Protein AF-A0A3D1YGZ8-F1 (afdb_monomer_lite)

Structure (mmCIF, N/CA/C/O backbone):
data_AF-A0A3D1YGZ8-F1
#
_entry.id   AF-A0A3D1YGZ8-F1
#
loop_
_atom_site.group_PDB
_atom_site.id
_atom_site.type_symbol
_atom_site.label_atom_id
_atom_site.label_alt_id
_atom_site.label_comp_id
_atom_site.label_asym_id
_atom_site.label_entity_id
_atom_site.label_seq_id
_atom_site.pdbx_PDB_ins_code
_atom_site.Cartn_x
_atom_site.Cartn_y
_atom_site.Cartn_z
_atom_site.occupancy
_atom_site.B_iso_or_equiv
_atom_site.auth_seq_id
_atom_site.auth_comp_id
_atom_site.auth_asym_id
_atom_site.auth_atom_id
_atom_site.pdbx_PDB_model_num
ATOM 1 N N . ILE A 1 1 ? -13.773 -0.225 -3.568 1.00 94.81 1 ILE A N 1
ATOM 2 C CA . ILE A 1 1 ? -13.347 1.024 -2.899 1.00 94.81 1 ILE A CA 1
ATOM 3 C C . ILE A 1 1 ? -11.871 0.900 -2.605 1.00 94.81 1 ILE A C 1
ATOM 5 O O . ILE A 1 1 ? -11.462 -0.096 -2.021 1.00 94.81 1 ILE A O 1
ATOM 9 N N . ILE A 1 2 ? -11.089 1.862 -3.076 1.00 95.81 2 ILE A N 1
ATOM 10 C CA . ILE A 1 2 ? -9.653 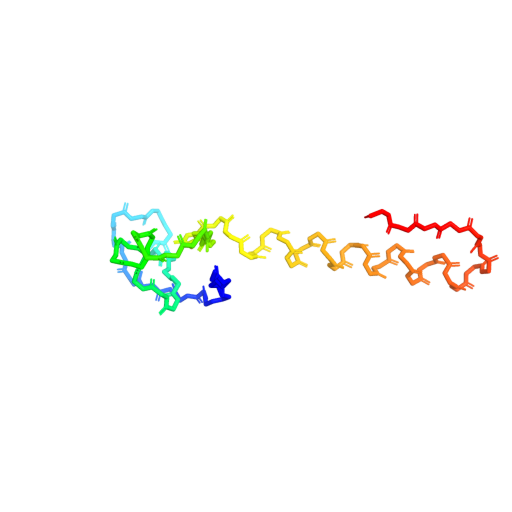1.909 -2.826 1.00 95.81 2 ILE A CA 1
ATOM 11 C C . ILE A 1 2 ? -9.429 3.029 -1.817 1.00 95.81 2 ILE A C 1
ATOM 13 O O . ILE A 1 2 ? -9.649 4.194 -2.131 1.00 95.81 2 ILE A O 1
ATOM 17 N N . ASP A 1 3 ? -9.068 2.647 -0.601 1.00 95.31 3 ASP A N 1
ATOM 18 C CA . ASP A 1 3 ? -8.729 3.551 0.490 1.00 95.31 3 ASP A CA 1
ATOM 19 C C . ASP A 1 3 ? -7.230 3.855 0.427 1.00 95.31 3 ASP A C 1
ATOM 21 O O . ASP A 1 3 ? -6.388 3.000 0.721 1.00 95.31 3 ASP A O 1
ATOM 25 N N . VAL A 1 4 ? -6.916 5.061 -0.048 1.00 95.69 4 VAL A N 1
ATOM 26 C CA . VAL A 1 4 ? -5.539 5.550 -0.205 1.00 95.69 4 VAL A CA 1
ATOM 27 C C . VAL A 1 4 ? -5.060 6.276 1.060 1.00 95.69 4 VAL A C 1
ATOM 29 O O . VAL A 1 4 ? -3.862 6.517 1.221 1.00 95.69 4 VAL A O 1
ATOM 32 N N . GLY A 1 5 ? -5.983 6.605 1.966 1.00 94.12 5 GLY A N 1
ATOM 33 C CA . GLY A 1 5 ? -5.718 7.361 3.178 1.00 94.12 5 GLY A CA 1
ATOM 34 C C . GLY A 1 5 ? -4.778 6.623 4.119 1.00 94.12 5 GLY A C 1
ATOM 35 O O . GLY A 1 5 ? -4.929 5.430 4.382 1.00 94.12 5 GLY A O 1
ATOM 36 N N . ILE A 1 6 ? -3.791 7.338 4.659 1.00 95.12 6 ILE A N 1
ATOM 37 C CA . ILE A 1 6 ? -2.923 6.830 5.724 1.00 95.12 6 ILE A CA 1
ATOM 38 C C . ILE A 1 6 ? -2.803 7.909 6.791 1.00 95.12 6 ILE A C 1
ATOM 40 O O . ILE A 1 6 ? -1.950 8.794 6.726 1.00 95.12 6 ILE A O 1
ATOM 44 N N . ASN A 1 7 ? -3.640 7.790 7.813 1.00 95.31 7 ASN A N 1
ATOM 45 C CA . ASN A 1 7 ? -3.699 8.715 8.933 1.00 95.31 7 ASN A CA 1
ATOM 46 C C . ASN A 1 7 ? -3.128 8.054 10.191 1.00 95.31 7 ASN A C 1
ATOM 48 O O . ASN A 1 7 ? -3.435 6.902 10.509 1.00 95.31 7 ASN A O 1
ATOM 52 N N . ARG A 1 8 ? -2.278 8.782 10.924 1.00 96.31 8 ARG A N 1
ATOM 53 C CA . ARG A 1 8 ? -1.713 8.331 12.203 1.00 96.31 8 ARG A CA 1
ATOM 54 C C . ARG A 1 8 ? -2.566 8.857 13.339 1.00 96.31 8 ARG A C 1
ATOM 56 O O . ARG A 1 8 ? -2.645 10.064 13.541 1.00 96.31 8 ARG A O 1
ATOM 63 N N . ILE A 1 9 ? -3.157 7.946 14.098 1.00 95.62 9 ILE A N 1
ATOM 64 C CA . ILE A 1 9 ? -3.946 8.285 15.279 1.00 95.62 9 ILE A CA 1
ATOM 65 C C . ILE A 1 9 ? -3.169 7.840 16.519 1.00 95.62 9 ILE A C 1
ATOM 67 O O . ILE A 1 9 ? -2.756 6.677 16.553 1.00 95.62 9 ILE A O 1
ATOM 71 N N . PRO A 1 10 ? -2.965 8.717 17.520 1.00 97.50 10 PRO A N 1
ATOM 72 C CA . PRO A 1 10 ? -2.317 8.345 18.773 1.00 97.50 10 PRO A CA 1
ATOM 73 C C . PRO A 1 10 ? -2.955 7.100 19.399 1.00 97.50 10 PRO A C 1
ATOM 75 O O . PRO A 1 10 ? -4.177 6.996 19.498 1.00 97.50 10 PRO A O 1
ATOM 78 N N . ASP A 1 11 ? -2.118 6.148 19.796 1.00 95.88 11 ASP A N 1
ATOM 79 C CA . ASP A 1 11 ? -2.524 4.882 20.403 1.00 95.88 11 ASP A CA 1
ATOM 80 C C . ASP A 1 11 ? -1.386 4.373 21.295 1.00 95.88 11 ASP A C 1
ATOM 82 O O . ASP A 1 11 ? -0.385 3.832 20.815 1.00 95.88 11 ASP A O 1
ATOM 86 N N . SER A 1 12 ? -1.540 4.566 22.606 1.00 95.50 12 SER A N 1
ATOM 87 C CA . SER A 1 12 ? -0.554 4.170 23.617 1.00 95.50 12 SER A CA 1
ATOM 88 C C . SER A 1 12 ? -0.420 2.654 23.776 1.00 95.50 12 SER A C 1
ATOM 90 O O . SER A 1 12 ? 0.561 2.194 24.354 1.00 95.50 12 SER A O 1
ATOM 92 N N . SER A 1 13 ? -1.360 1.865 23.241 1.00 95.31 13 SER A N 1
ATOM 93 C CA . SER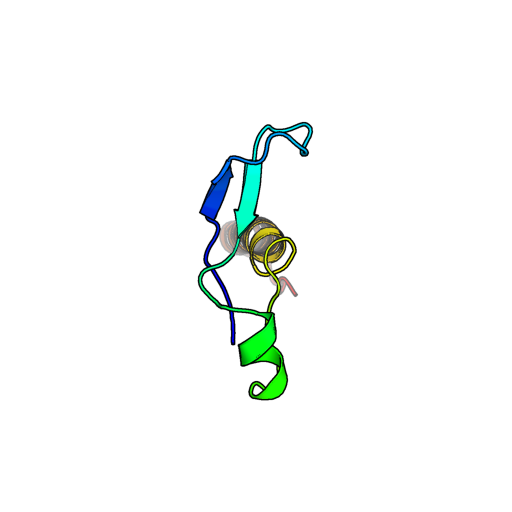 A 1 13 ? -1.272 0.400 23.251 1.00 95.31 13 SER A CA 1
ATOM 94 C C . SER A 1 13 ? -0.297 -0.145 22.203 1.00 95.31 13 SER A C 1
ATOM 96 O O . SER A 1 13 ? 0.130 -1.299 22.280 1.00 95.31 13 SER A O 1
ATOM 98 N N . LYS A 1 14 ? 0.071 0.665 21.202 1.00 93.06 14 LYS A N 1
ATOM 99 C CA . LYS A 1 14 ? 0.999 0.276 20.138 1.00 93.06 14 LYS A CA 1
ATOM 100 C C . LYS A 1 14 ? 2.418 0.688 20.497 1.00 93.06 14 LYS A C 1
ATOM 102 O O . LYS A 1 14 ? 2.659 1.807 20.933 1.00 93.06 14 LYS A O 1
ATOM 107 N N . LYS A 1 15 ? 3.386 -0.178 20.175 1.00 93.12 15 LYS A N 1
ATOM 108 C CA . LYS A 1 15 ? 4.831 0.085 20.337 1.00 93.12 15 LYS A CA 1
ATOM 109 C C . LYS A 1 15 ? 5.269 1.427 19.735 1.00 93.12 15 LYS A C 1
ATOM 111 O O . LYS A 1 15 ? 6.188 2.065 20.231 1.00 93.12 15 LYS A O 1
ATOM 116 N N . ASN A 1 16 ? 4.604 1.840 18.663 1.00 92.00 16 ASN A N 1
ATOM 117 C CA . ASN A 1 16 ? 4.966 3.011 17.878 1.00 92.00 16 ASN A CA 1
ATOM 118 C C . ASN A 1 16 ? 4.275 4.290 18.394 1.00 92.00 16 ASN A C 1
ATOM 120 O O . ASN A 1 16 ? 4.517 5.360 17.845 1.00 92.00 16 ASN A O 1
ATOM 124 N N . GLY A 1 17 ? 3.390 4.182 19.395 1.00 95.75 17 GLY A N 1
ATOM 125 C CA . GLY A 1 17 ? 2.587 5.282 19.941 1.00 95.75 17 GLY A CA 1
ATOM 126 C C . GLY A 1 17 ? 1.406 5.718 19.066 1.00 95.75 17 GLY A C 1
ATOM 127 O O . GLY A 1 17 ? 0.731 6.693 19.392 1.00 95.75 17 GLY A O 1
ATOM 128 N N . TYR A 1 18 ? 1.152 5.032 17.949 1.00 96.25 18 TYR A N 1
ATOM 129 C CA . TYR A 1 18 ? 0.042 5.322 17.043 1.00 96.25 18 TYR A CA 1
ATOM 130 C C . TYR A 1 18 ? -0.427 4.069 16.299 1.00 96.25 18 TYR A C 1
ATOM 132 O O . TYR A 1 18 ? 0.327 3.107 16.108 1.00 96.25 18 TYR A O 1
ATOM 140 N N . ARG A 1 19 ? -1.669 4.119 15.816 1.00 94.31 19 ARG A N 1
ATOM 141 C CA . ARG A 1 19 ? -2.242 3.184 14.841 1.00 94.31 19 ARG A CA 1
ATOM 142 C C . ARG A 1 19 ? -2.490 3.890 13.510 1.00 94.31 19 ARG A C 1
ATOM 144 O O . ARG A 1 19 ? -2.652 5.109 13.467 1.00 94.31 19 ARG A O 1
ATOM 151 N N . LEU A 1 20 ? -2.510 3.113 12.433 1.00 94.88 20 LEU A N 1
ATOM 152 C CA . LEU A 1 20 ? -2.839 3.602 11.095 1.00 94.88 20 LEU A CA 1
ATOM 153 C C . LEU A 1 20 ? -4.327 3.400 10.823 1.00 94.88 20 LEU A C 1
ATOM 155 O O . LEU A 1 20 ? -4.868 2.345 11.151 1.00 94.88 20 LEU A O 1
ATOM 159 N N . VAL A 1 21 ? -4.962 4.412 10.242 1.00 94.81 21 VAL A N 1
ATOM 160 C CA . VAL A 1 21 ? -6.380 4.411 9.864 1.00 94.81 21 VAL A CA 1
ATOM 161 C C . VAL A 1 21 ? -6.516 5.018 8.470 1.00 94.81 21 VAL A C 1
ATOM 163 O O . VAL A 1 21 ? -5.781 5.950 8.141 1.00 94.81 21 VAL A O 1
ATOM 166 N N . GLY A 1 22 ? -7.414 4.461 7.662 1.00 94.81 22 GLY A N 1
ATOM 167 C 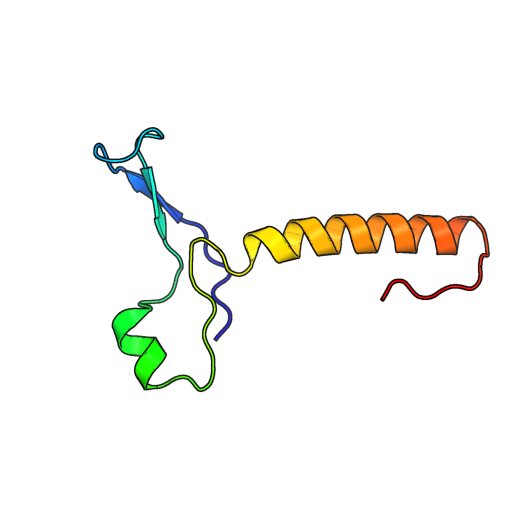CA . GLY A 1 22 ? -7.734 4.966 6.327 1.00 94.81 22 GLY A CA 1
ATOM 168 C C . GLY A 1 22 ? -8.769 6.086 6.349 1.00 94.81 22 GLY A C 1
ATOM 169 O O . GLY A 1 22 ? -9.172 6.546 7.421 1.00 94.81 22 GLY A O 1
ATOM 170 N N . ASP A 1 23 ? -9.195 6.522 5.171 1.00 95.88 23 ASP A N 1
ATOM 171 C CA . ASP A 1 23 ? -10.231 7.550 5.016 1.00 95.88 23 ASP A CA 1
ATOM 172 C C . ASP A 1 23 ? -11.648 6.961 5.110 1.00 95.88 23 ASP A C 1
ATOM 174 O O . ASP A 1 23 ? -12.630 7.691 5.260 1.00 95.88 23 ASP A O 1
ATOM 178 N N . VAL A 1 24 ? -11.773 5.634 5.021 1.00 94.69 24 VAL A N 1
ATOM 179 C CA . VAL A 1 24 ? -13.057 4.939 4.935 1.00 94.69 24 VAL A CA 1
ATOM 180 C C . VAL A 1 24 ? -13.406 4.239 6.249 1.00 94.69 24 VAL A C 1
ATOM 182 O O . VAL A 1 24 ? -12.587 3.559 6.868 1.00 94.69 24 VAL A O 1
ATOM 185 N N . ASP A 1 25 ? -14.680 4.329 6.643 1.00 95.19 25 ASP A N 1
ATOM 186 C CA . ASP A 1 25 ? -15.257 3.477 7.688 1.00 95.19 25 ASP A CA 1
ATOM 187 C C . ASP A 1 25 ? -15.426 2.038 7.175 1.00 95.19 25 ASP A C 1
ATOM 189 O O . ASP A 1 25 ? -16.459 1.656 6.614 1.00 95.19 25 ASP A O 1
ATOM 193 N N . PHE A 1 26 ? -14.372 1.241 7.349 1.00 94.12 26 PHE A N 1
ATOM 194 C CA . PHE A 1 26 ? -14.268 -0.105 6.795 1.00 94.12 26 PHE A CA 1
ATOM 195 C C . PHE A 1 26 ? -15.448 -1.014 7.187 1.00 94.12 26 PHE A C 1
ATOM 197 O O . PHE A 1 26 ? -16.015 -1.672 6.320 1.00 94.12 26 PHE A O 1
ATOM 204 N N . ILE A 1 27 ? -15.885 -0.996 8.452 1.00 94.31 27 ILE A N 1
ATOM 205 C CA . ILE A 1 27 ? -16.885 -1.940 9.001 1.00 94.31 27 ILE A CA 1
ATOM 206 C C . ILE A 1 27 ? -18.275 -1.726 8.390 1.00 94.31 27 ILE A C 1
ATOM 208 O O . ILE A 1 27 ? -19.038 -2.668 8.157 1.00 94.31 27 ILE A O 1
ATOM 212 N N . ASN A 1 28 ? -18.647 -0.471 8.150 1.00 95.81 28 ASN A N 1
ATOM 213 C CA . ASN A 1 28 ? -19.954 -0.158 7.577 1.00 95.81 28 ASN A CA 1
ATOM 214 C C . ASN A 1 28 ? -19.953 -0.261 6.050 1.00 95.81 28 ASN A C 1
ATOM 216 O O . ASN A 1 28 ? -20.982 -0.575 5.444 1.00 95.81 28 ASN A O 1
ATOM 220 N N . VAL A 1 29 ? -18.807 0.001 5.424 1.00 95.31 29 VAL A N 1
ATOM 221 C CA . VAL A 1 29 ? -18.677 0.065 3.970 1.00 95.31 29 VAL A CA 1
ATOM 222 C C . VAL A 1 29 ? -18.384 -1.306 3.350 1.00 95.31 29 VAL A C 1
ATOM 224 O O . VAL A 1 29 ? -18.877 -1.572 2.251 1.00 95.31 29 VAL A O 1
ATOM 227 N N . GLU A 1 30 ? -17.688 -2.212 4.046 1.00 94.94 30 GLU A N 1
ATOM 228 C CA . GLU A 1 30 ? -17.408 -3.579 3.566 1.00 94.94 30 GLU A CA 1
ATOM 229 C C . GLU A 1 30 ? -18.685 -4.346 3.191 1.00 94.94 30 GLU A C 1
ATOM 231 O O . GLU A 1 30 ? -18.695 -5.112 2.236 1.00 94.94 30 GLU A O 1
ATOM 236 N N . LYS A 1 31 ? -19.798 -4.077 3.885 1.00 95.56 31 LYS A N 1
ATOM 237 C CA . LYS A 1 31 ? -21.094 -4.741 3.662 1.00 95.56 31 LYS A CA 1
ATOM 238 C C . LYS A 1 31 ? -21.808 -4.270 2.395 1.00 95.56 31 LYS A C 1
ATOM 240 O O . LYS A 1 31 ? -22.770 -4.898 1.964 1.00 95.56 31 LYS A O 1
ATOM 245 N N . LYS A 1 32 ? -21.389 -3.130 1.840 1.00 96.06 32 LYS A N 1
ATOM 246 C CA . LYS A 1 32 ? -21.999 -2.492 0.663 1.00 96.06 32 LYS A CA 1
ATOM 247 C C . LYS A 1 32 ? -21.112 -2.598 -0.574 1.00 96.06 32 LYS A C 1
ATOM 249 O O . LYS A 1 32 ? -21.617 -2.577 -1.692 1.00 96.06 32 LYS A O 1
ATOM 254 N N . ALA A 1 33 ? -19.797 -2.650 -0.385 1.00 95.50 33 ALA A N 1
ATOM 255 C CA . ALA A 1 33 ? -18.829 -2.660 -1.469 1.00 95.50 33 ALA A CA 1
ATOM 256 C C . ALA A 1 33 ? -18.553 -4.084 -1.967 1.00 95.50 33 ALA A C 1
ATOM 258 O O . ALA A 1 33 ? -18.402 -5.005 -1.177 1.00 95.50 33 ALA A O 1
ATOM 259 N N . HIS A 1 34 ? -18.391 -4.252 -3.284 1.00 96.62 34 HIS A N 1
ATOM 260 C CA . HIS A 1 34 ? -17.956 -5.532 -3.860 1.00 96.62 34 HIS A CA 1
ATOM 261 C C . HIS A 1 34 ? -16.514 -5.905 -3.461 1.00 96.62 34 HIS A C 1
ATOM 263 O O . HIS A 1 34 ? -16.189 -7.075 -3.305 1.00 96.62 34 HIS A O 1
ATOM 269 N N . ALA A 1 35 ? -15.652 -4.900 -3.287 1.00 96.06 35 ALA A N 1
ATOM 270 C CA . ALA A 1 35 ? -14.287 -5.049 -2.792 1.00 96.06 35 ALA A CA 1
ATOM 271 C C . ALA A 1 35 ? -13.848 -3.761 -2.081 1.00 96.06 35 ALA A C 1
ATOM 273 O O . ALA A 1 35 ? -14.241 -2.659 -2.489 1.00 96.06 35 ALA A O 1
ATOM 274 N N . ILE A 1 36 ? -13.012 -3.880 -1.049 1.00 96.31 36 ILE A N 1
ATOM 275 C CA . ILE A 1 36 ? -12.473 -2.754 -0.277 1.00 96.31 36 ILE A CA 1
ATOM 276 C C . ILE A 1 36 ? -11.036 -3.045 0.177 1.00 96.31 36 ILE A C 1
ATOM 278 O O . ILE A 1 36 ? -10.723 -4.166 0.568 1.00 96.31 36 ILE A O 1
ATOM 282 N N . THR A 1 37 ? -10.149 -2.050 0.111 1.00 96.25 37 THR A N 1
ATOM 283 C CA . THR A 1 37 ? -8.770 -2.184 0.607 1.00 96.25 37 THR A CA 1
ATOM 284 C C . THR A 1 37 ? -8.686 -1.804 2.088 1.00 96.25 37 THR A C 1
ATOM 286 O O . THR A 1 37 ? -9.165 -0.729 2.448 1.00 96.25 37 THR A O 1
ATOM 289 N N . PRO A 1 38 ? -8.062 -2.624 2.950 1.00 94.50 38 PRO A N 1
ATOM 290 C CA . PRO A 1 38 ? -7.904 -2.290 4.359 1.00 94.50 38 PRO A CA 1
ATOM 291 C C . PRO A 1 38 ? -6.784 -1.269 4.578 1.00 94.50 38 PRO A C 1
ATOM 293 O O . PRO A 1 38 ? -5.820 -1.196 3.815 1.00 94.50 38 PRO A O 1
ATOM 296 N N . VAL A 1 39 ? -6.863 -0.531 5.681 1.00 94.50 39 VAL A N 1
ATOM 297 C CA . VAL A 1 39 ? -5.748 0.268 6.196 1.00 94.50 39 VAL A CA 1
ATOM 298 C C . VAL A 1 39 ? -5.534 -0.116 7.662 1.00 94.50 39 VAL A C 1
ATOM 300 O O . VAL A 1 39 ? -6.454 0.054 8.463 1.00 94.50 39 VAL A O 1
ATOM 303 N N . PRO A 1 40 ? -4.350 -0.633 8.046 1.00 90.88 40 PRO A N 1
ATOM 304 C CA . PRO A 1 40 ? -3.150 -0.859 7.228 1.00 90.88 40 PRO A CA 1
ATOM 305 C C . PRO A 1 40 ? -3.256 -2.074 6.282 1.00 90.88 4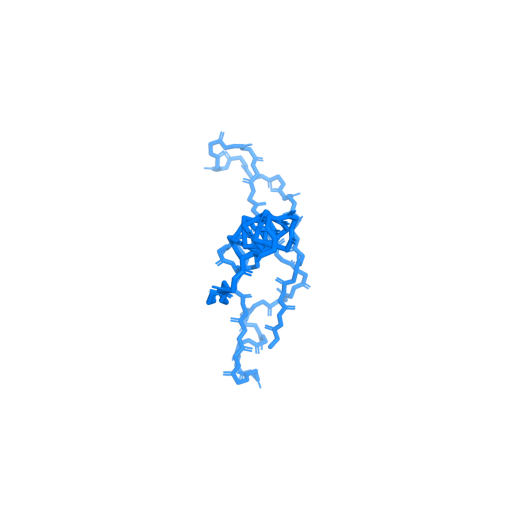0 PRO A C 1
ATOM 307 O O . PRO A 1 40 ? -4.126 -2.923 6.437 1.00 90.88 40 PRO A O 1
ATOM 310 N N . GLY A 1 41 ? -2.320 -2.177 5.330 1.00 87.69 41 GLY A N 1
ATOM 311 C CA . GLY A 1 41 ? -2.159 -3.359 4.465 1.00 87.69 41 GLY A CA 1
ATOM 312 C C . GLY A 1 41 ? -2.743 -3.248 3.052 1.00 87.69 41 GLY A C 1
ATOM 313 O O . GLY A 1 41 ? -2.566 -4.170 2.267 1.00 87.69 41 GLY A O 1
ATOM 314 N N . GLY A 1 42 ? -3.399 -2.135 2.716 1.00 92.19 42 GLY A N 1
ATOM 315 C CA . GLY A 1 42 ? -3.961 -1.869 1.389 1.00 92.19 42 GLY A CA 1
ATOM 316 C C . GLY A 1 42 ? -2.949 -1.266 0.417 1.00 92.19 42 GLY A C 1
ATOM 317 O O . GLY A 1 42 ? -2.062 -1.945 -0.089 1.00 92.19 42 GLY A O 1
ATOM 318 N N . VAL A 1 43 ? -3.079 0.030 0.131 1.00 94.50 43 VAL A N 1
ATOM 319 C CA . VAL A 1 43 ? -2.322 0.683 -0.954 1.00 94.50 43 VAL A CA 1
ATOM 320 C C . VAL A 1 43 ? -0.823 0.853 -0.682 1.00 94.50 43 VAL A C 1
ATOM 322 O O . VAL A 1 43 ? -0.040 0.932 -1.622 1.00 94.50 43 VAL A O 1
ATOM 325 N N . GLY A 1 44 ? -0.398 0.888 0.586 1.00 93.75 44 GLY A N 1
ATOM 326 C CA . GLY A 1 44 ? 0.991 1.183 0.965 1.00 93.75 44 GLY A CA 1
ATOM 327 C C . GLY A 1 44 ? 2.028 0.250 0.312 1.00 93.75 44 GLY A C 1
ATOM 328 O O . GLY A 1 44 ? 2.944 0.743 -0.350 1.00 93.75 44 GLY A O 1
ATOM 329 N N . PRO A 1 45 ? 1.887 -1.085 0.436 1.00 94.81 45 PRO A N 1
ATOM 330 C CA . PRO A 1 45 ? 2.752 -2.048 -0.254 1.00 94.81 45 PRO A CA 1
ATOM 331 C C . PRO A 1 45 ? 2.739 -1.920 -1.786 1.00 94.81 45 PRO A C 1
ATOM 333 O O . PRO A 1 45 ? 3.782 -2.068 -2.428 1.00 94.81 45 PRO A O 1
ATOM 336 N N . MET A 1 46 ? 1.584 -1.596 -2.377 1.00 95.12 46 MET A N 1
ATOM 337 C CA . MET A 1 46 ? 1.468 -1.376 -3.823 1.00 95.12 46 MET A CA 1
ATOM 338 C C . MET A 1 46 ? 2.244 -0.139 -4.276 1.00 95.12 46 MET A C 1
ATOM 340 O O . MET A 1 46 ? 2.887 -0.189 -5.321 1.00 95.12 46 MET A O 1
ATOM 344 N N . THR A 1 47 ? 2.267 0.937 -3.485 1.00 95.38 47 THR A N 1
ATOM 345 C CA . THR A 1 47 ? 3.057 2.139 -3.797 1.00 95.38 47 THR A CA 1
ATOM 346 C C . THR A 1 47 ? 4.549 1.824 -3.896 1.00 95.38 47 THR A C 1
ATOM 348 O O . THR A 1 47 ? 5.208 2.266 -4.835 1.00 95.38 47 THR A O 1
ATOM 351 N N . ILE A 1 48 ? 5.085 1.021 -2.970 1.00 96.25 48 ILE A N 1
ATOM 352 C CA . ILE A 1 48 ? 6.496 0.596 -3.005 1.00 96.25 48 ILE A CA 1
ATOM 353 C C . ILE A 1 48 ? 6.750 -0.289 -4.227 1.00 96.25 48 ILE A C 1
ATOM 355 O O . ILE A 1 48 ? 7.714 -0.076 -4.960 1.00 96.25 48 ILE A O 1
ATOM 359 N N . THR A 1 49 ? 5.861 -1.248 -4.476 1.00 95.81 49 THR A N 1
ATOM 360 C CA . THR A 1 49 ? 5.972 -2.160 -5.620 1.00 95.81 49 THR A CA 1
ATOM 361 C C . THR A 1 49 ? 5.981 -1.392 -6.937 1.00 95.81 49 THR A C 1
ATOM 363 O O . THR A 1 49 ? 6.843 -1.622 -7.779 1.00 95.81 49 THR A O 1
ATOM 366 N N . MET A 1 50 ? 5.086 -0.416 -7.096 1.00 96.69 50 MET A N 1
ATOM 367 C CA . MET A 1 50 ? 5.003 0.375 -8.322 1.00 96.69 50 MET A CA 1
ATOM 368 C C . MET A 1 50 ? 6.147 1.368 -8.480 1.00 96.69 50 MET A C 1
ATOM 370 O O . MET A 1 50 ? 6.545 1.643 -9.610 1.00 96.69 50 MET A O 1
ATOM 374 N N . LEU A 1 51 ? 6.737 1.854 -7.387 1.00 97.75 51 LEU A N 1
ATOM 375 C CA . LEU A 1 51 ? 7.993 2.595 -7.469 1.00 97.75 51 LEU A CA 1
ATOM 376 C C . LEU A 1 51 ? 9.093 1.723 -8.089 1.00 97.75 51 LEU A C 1
ATOM 378 O O . LEU A 1 51 ? 9.719 2.145 -9.057 1.00 97.75 51 LEU A O 1
ATOM 382 N N . LEU A 1 52 ? 9.281 0.500 -7.584 1.00 97.38 52 LEU A N 1
ATOM 383 C CA . LEU A 1 52 ? 10.278 -0.435 -8.115 1.00 97.38 52 LEU A CA 1
ATOM 384 C C . LEU A 1 52 ? 9.979 -0.824 -9.565 1.00 97.38 52 LEU A C 1
ATOM 386 O O . LEU A 1 52 ? 10.883 -0.823 -10.399 1.00 97.38 52 LEU A O 1
ATOM 390 N N . ASN A 1 53 ? 8.709 -1.081 -9.878 1.00 96.19 53 ASN A N 1
ATOM 391 C CA . ASN A 1 53 ? 8.260 -1.370 -11.234 1.00 96.19 53 ASN A CA 1
ATOM 392 C C . ASN A 1 53 ? 8.635 -0.237 -12.201 1.00 96.19 53 ASN A C 1
ATOM 394 O O . ASN A 1 53 ? 9.237 -0.463 -13.250 1.00 96.19 53 ASN A O 1
ATOM 398 N N . ASN A 1 54 ? 8.359 1.008 -11.805 1.00 95.94 54 ASN A N 1
ATOM 399 C CA . ASN A 1 54 ? 8.700 2.191 -12.587 1.00 95.94 54 ASN A CA 1
ATOM 400 C C . ASN A 1 54 ? 10.214 2.380 -12.723 1.00 95.94 54 ASN A C 1
ATOM 402 O O . ASN A 1 54 ? 10.680 2.788 -13.788 1.00 95.94 54 ASN A O 1
ATOM 406 N N . THR A 1 55 ? 10.995 2.065 -11.687 1.00 96.44 55 THR A N 1
ATOM 407 C CA . THR A 1 55 ? 12.462 2.079 -11.757 1.00 96.44 55 THR A CA 1
ATOM 408 C C . THR A 1 55 ? 12.981 1.078 -12.789 1.00 96.44 55 THR A C 1
ATOM 410 O O . THR A 1 55 ? 13.769 1.459 -13.655 1.00 96.44 55 THR A O 1
ATOM 413 N N . VAL A 1 56 ? 12.507 -0.171 -12.760 1.00 95.56 56 VAL A N 1
ATOM 414 C CA . VAL A 1 56 ? 12.909 -1.207 -13.728 1.00 95.56 56 VAL A CA 1
ATOM 415 C C . VAL A 1 56 ? 12.478 -0.823 -15.142 1.00 95.56 56 VAL A C 1
ATOM 417 O O . VAL A 1 56 ? 13.286 -0.875 -16.068 1.00 95.56 56 VAL A O 1
ATOM 420 N N . LYS A 1 57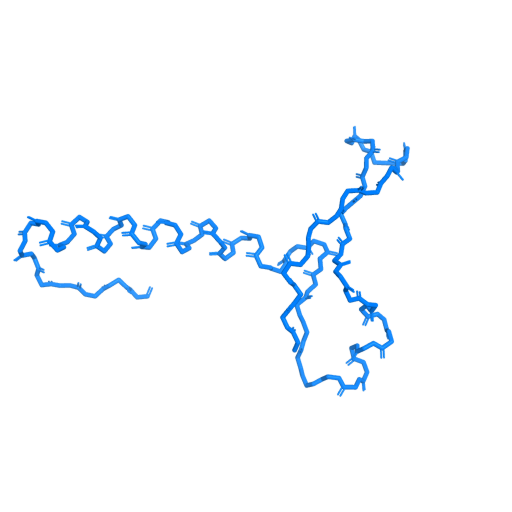 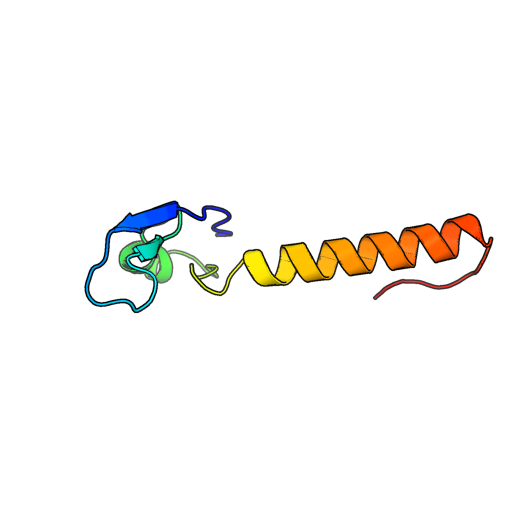? 11.242 -0.344 -15.306 1.00 94.50 57 LYS A N 1
ATOM 421 C CA . LYS A 1 57 ? 10.724 0.123 -16.596 1.00 94.50 57 LYS A CA 1
ATOM 422 C C . LYS A 1 57 ? 11.575 1.250 -17.174 1.00 94.50 57 LYS A C 1
ATOM 424 O O . LYS A 1 57 ? 11.900 1.238 -18.357 1.00 94.50 57 LYS A O 1
ATOM 429 N N . SER A 1 58 ? 11.968 2.202 -16.331 1.00 95.00 58 SER A N 1
ATOM 430 C CA . SER A 1 58 ? 12.823 3.318 -16.739 1.00 95.00 58 SER A CA 1
ATOM 431 C C . SER A 1 58 ? 14.196 2.832 -17.201 1.00 95.00 58 SER A C 1
ATOM 433 O O . SER A 1 58 ? 14.695 3.303 -18.220 1.00 95.00 58 SER A O 1
ATOM 435 N N . TRP A 1 59 ? 14.786 1.859 -16.500 1.00 95.38 59 TRP A N 1
ATOM 436 C CA . TRP A 1 59 ? 16.061 1.258 -16.891 1.00 95.38 59 TRP A CA 1
ATOM 437 C C . TRP A 1 59 ? 15.974 0.529 -18.241 1.00 95.38 59 TRP A C 1
ATOM 439 O O . TRP A 1 59 ? 16.839 0.730 -19.092 1.00 95.38 59 TRP A O 1
ATOM 449 N N . ILE A 1 60 ? 14.914 -0.251 -18.479 1.00 94.50 60 ILE A N 1
ATOM 450 C CA . ILE A 1 60 ? 14.684 -0.945 -19.760 1.00 94.50 60 ILE A CA 1
ATOM 451 C C . ILE A 1 60 ? 14.615 0.059 -20.917 1.00 94.50 60 ILE A C 1
ATOM 453 O O . ILE A 1 60 ? 15.325 -0.101 -21.911 1.00 94.50 60 ILE A O 1
ATOM 457 N N . ILE A 1 61 ? 13.816 1.122 -20.757 1.00 94.00 61 ILE A N 1
ATOM 458 C CA . ILE A 1 61 ? 13.642 2.173 -21.771 1.00 94.00 61 ILE A CA 1
ATOM 459 C C . ILE A 1 61 ? 14.975 2.870 -22.073 1.00 94.00 61 ILE A C 1
ATOM 461 O O . ILE A 1 61 ? 15.319 3.050 -23.236 1.00 94.00 61 ILE A O 1
ATOM 465 N N . GLN A 1 62 ? 15.753 3.229 -21.047 1.00 95.62 62 GLN A N 1
ATOM 466 C CA . GLN A 1 62 ? 17.040 3.915 -21.226 1.00 95.62 62 GLN A CA 1
ATOM 467 C C . GLN A 1 62 ? 18.092 3.066 -21.947 1.00 95.62 62 GLN A C 1
ATOM 469 O O . GLN A 1 62 ? 18.973 3.616 -22.603 1.00 95.62 62 GLN A O 1
ATOM 474 N N . ASN A 1 63 ? 18.003 1.741 -21.839 1.00 95.94 63 ASN A N 1
ATOM 475 C CA . ASN A 1 63 ? 18.959 0.817 -22.445 1.00 95.94 63 ASN A CA 1
ATOM 476 C C . ASN A 1 63 ? 18.461 0.228 -23.776 1.00 95.94 63 ASN A C 1
ATOM 478 O O . ASN A 1 63 ? 19.087 -0.694 -24.295 1.00 95.94 63 ASN A O 1
ATOM 482 N N . ASN A 1 64 ? 17.363 0.753 -24.343 1.00 92.25 64 ASN A N 1
ATOM 483 C CA . ASN A 1 64 ? 16.733 0.255 -25.575 1.00 92.25 64 ASN A CA 1
ATOM 484 C C . ASN A 1 64 ? 16.481 -1.265 -25.552 1.00 92.25 64 ASN A C 1
ATOM 486 O O . ASN A 1 64 ? 16.596 -1.948 -26.572 1.00 92.25 64 ASN A O 1
ATOM 490 N N . LEU A 1 65 ? 16.163 -1.807 -24.375 1.00 91.94 65 LEU A N 1
ATOM 491 C CA . LEU A 1 65 ? 15.861 -3.222 -24.207 1.00 91.94 65 LEU A CA 1
ATOM 492 C C . LEU A 1 65 ? 14.381 -3.472 -24.516 1.00 91.94 65 LEU A C 1
ATOM 494 O O . LEU A 1 65 ? 13.524 -2.637 -24.235 1.00 91.94 65 LEU A O 1
ATOM 498 N N . SER A 1 66 ? 14.074 -4.640 -25.079 1.00 78.69 66 SER A N 1
ATOM 499 C CA . SER A 1 66 ? 12.695 -5.111 -25.228 1.00 78.69 66 SER A CA 1
ATOM 500 C C . SER A 1 66 ? 12.352 -6.020 -24.048 1.00 78.69 66 SER A C 1
ATOM 502 O O . SER A 1 66 ? 12.960 -7.071 -23.860 1.00 78.69 66 SER A O 1
ATOM 504 N N . GLY A 1 67 ? 11.404 -5.592 -23.218 1.00 70.38 67 GLY A N 1
ATOM 505 C CA . GLY A 1 67 ? 10.919 -6.361 -22.076 1.00 70.38 67 GLY A CA 1
ATOM 506 C C . GLY A 1 67 ? 9.812 -5.615 -21.345 1.00 70.38 67 GLY A C 1
ATOM 507 O O . GLY A 1 67 ? 9.942 -4.418 -21.091 1.00 70.38 67 GLY A O 1
ATOM 508 N N . ASP A 1 68 ? 8.727 -6.317 -21.027 1.00 67.31 68 ASP A N 1
ATOM 509 C CA . ASP A 1 68 ? 7.669 -5.781 -20.176 1.00 67.31 68 ASP A CA 1
ATOM 510 C C . ASP A 1 68 ? 7.986 -6.051 -18.709 1.00 67.31 68 ASP A C 1
ATOM 512 O O . ASP A 1 68 ? 8.479 -7.118 -18.333 1.00 67.31 68 ASP A O 1
ATOM 516 N N . VAL A 1 69 ? 7.681 -5.061 -17.878 1.00 66.81 69 VAL A N 1
ATOM 517 C CA . VAL A 1 69 ? 7.686 -5.212 -16.427 1.00 66.81 69 VAL A CA 1
ATOM 518 C C . VAL A 1 69 ? 6.260 -5.594 -16.052 1.00 66.81 69 VAL A C 1
ATOM 520 O O . VAL A 1 69 ? 5.348 -4.787 -16.246 1.00 66.81 69 VAL A O 1
ATOM 523 N N . ALA A 1 70 ? 6.089 -6.863 -15.673 1.00 58.09 70 ALA A N 1
ATOM 524 C CA . ALA A 1 70 ? 4.796 -7.489 -15.397 1.00 58.09 70 ALA A CA 1
ATOM 525 C C . ALA A 1 70 ? 4.007 -6.781 -14.284 1.00 58.09 70 ALA A C 1
ATOM 527 O O . ALA A 1 70 ? 4.636 -6.345 -13.292 1.00 58.09 70 ALA A O 1
#

Radius of gyration: 17.37 Å; chains: 1; bounding box: 41×16×49 Å

pLDDT: mean 93.08, std 7.27, range [58.09, 97.75]

Sequence (70 aa):
IIDVGINRIPDSSKKNGYRLVGDVDFINVEKKAHAITPVPGGVGPMTITMLLNNTVKSWIIQNNLSGDVA

Foldseek 3Di:
DAFPAWDWDQDPVDPVRTATATPDPCVVCVVPDPDYAGPPPGCPVVVVVVVVLVVVVVVCVVVVHDDHSD

Secondary structure (DSSP, 8-state):
------EEEE-TTSTTSEEEE-SS-HHHHTTT-S----TTTSHHHHHHHHHHHHHHHHHHHHTT------